Protein AF-A0A2U0DN45-F1 (afdb_monomer_lite)

Sequence (93 aa):
MNAIELRLLRNAEYLQYVKDFTGIINLNNPESLGIETKLSAFNTKISELEALYKKALASDKTQELLLLDELRDNTMNEIYYFLLSPSFPFRHG

Foldseek 3Di:
DDDDDLVPDDLVRNLVVLVVVLVVCVVVPVVVVVCVVVSVVSVVVSVVSCVVVVVVVVDVVVVVVVVVVVVVVVVVVVVVVVVVPPPDDPPDD

pLDDT: mean 81.82, std 13.46, range [40.62, 95.69]

Secondary structure (DSSP, 8-state):
-----GGGS-HHHHHHHHHHHHHHHHHT-GGGGT-HHHHHHHHHHHHHHHHHHHHHHS-HHHHHHHHHHHHHHHHHHHHHHHHHSTT------

Radius of gyration: 26.16 Å; chains: 1; bounding box: 56×34×80 Å

Structure (mmCIF, N/CA/C/O backbone):
data_AF-A0A2U0DN45-F1
#
_entry.id   AF-A0A2U0DN45-F1
#
loop_
_atom_site.group_PDB
_atom_site.id
_atom_site.type_symbol
_atom_site.label_atom_id
_atom_site.label_alt_id
_atom_site.label_comp_id
_atom_site.label_asym_id
_atom_site.label_entity_id
_atom_site.label_seq_id
_atom_site.pdbx_PDB_ins_code
_atom_site.Cartn_x
_atom_site.Cartn_y
_atom_site.Cartn_z
_atom_site.occupancy
_atom_site.B_iso_or_equiv
_atom_site.auth_seq_id
_atom_site.auth_comp_id
_atom_site.auth_asym_id
_atom_site.auth_atom_id
_atom_site.pdbx_PDB_model_num
ATOM 1 N N . MET A 1 1 ? -27.312 -9.289 -2.695 1.00 41.41 1 MET A N 1
ATOM 2 C CA . MET A 1 1 ? -26.178 -8.460 -2.236 1.00 41.41 1 MET A CA 1
ATOM 3 C C . MET A 1 1 ? -24.973 -8.881 -3.059 1.00 41.41 1 MET A C 1
ATOM 5 O O . MET A 1 1 ? -24.607 -10.044 -2.975 1.00 41.41 1 MET A O 1
ATOM 9 N N . ASN A 1 2 ? -24.441 -8.009 -3.920 1.00 60.47 2 ASN A N 1
ATOM 10 C CA . ASN A 1 2 ? -23.224 -8.314 -4.681 1.00 60.47 2 ASN A CA 1
ATOM 11 C C . ASN A 1 2 ? -22.037 -8.220 -3.719 1.00 60.47 2 ASN A C 1
ATOM 13 O O . ASN A 1 2 ? -21.693 -7.125 -3.280 1.00 60.47 2 ASN A O 1
ATOM 17 N N . ALA A 1 3 ? -21.482 -9.363 -3.323 1.00 76.69 3 ALA A N 1
ATOM 18 C CA . ALA A 1 3 ? -20.283 -9.414 -2.499 1.00 76.69 3 ALA A CA 1
ATOM 19 C C . ALA A 1 3 ? -19.047 -9.247 -3.390 1.00 76.69 3 ALA A C 1
ATOM 21 O O . ALA A 1 3 ? -18.986 -9.808 -4.482 1.00 76.69 3 ALA A O 1
ATOM 22 N N . ILE A 1 4 ? -18.066 -8.475 -2.925 1.00 81.06 4 ILE A N 1
ATOM 23 C CA . ILE A 1 4 ? -16.777 -8.358 -3.604 1.00 81.06 4 ILE A CA 1
ATOM 24 C C . ILE A 1 4 ? -15.941 -9.617 -3.336 1.00 81.06 4 ILE A C 1
ATOM 26 O O . ILE A 1 4 ? -15.726 -10.005 -2.186 1.00 81.06 4 ILE A O 1
ATOM 30 N N . GLU A 1 5 ? -15.459 -10.270 -4.392 1.00 89.00 5 GLU A N 1
ATOM 31 C CA . GLU A 1 5 ? -14.561 -11.420 -4.266 1.00 89.00 5 GLU A CA 1
ATOM 32 C C . GLU A 1 5 ? -13.108 -10.957 -4.128 1.00 89.00 5 GLU A C 1
ATOM 34 O O . GLU A 1 5 ? -12.387 -10.774 -5.106 1.00 89.00 5 GLU A O 1
ATOM 39 N N . LEU A 1 6 ? -12.655 -10.798 -2.882 1.00 87.19 6 LEU A N 1
ATOM 40 C CA . LEU A 1 6 ? -11.325 -10.256 -2.569 1.00 87.19 6 LEU A CA 1
ATOM 41 C C . LEU A 1 6 ? -10.161 -11.044 -3.193 1.00 87.19 6 LEU A C 1
ATOM 43 O O . LEU A 1 6 ? -9.108 -10.472 -3.452 1.00 87.19 6 LEU A O 1
ATOM 47 N N . ARG A 1 7 ? -10.342 -12.347 -3.445 1.00 87.56 7 ARG A N 1
ATOM 48 C CA . ARG A 1 7 ? -9.307 -13.225 -4.022 1.00 87.56 7 ARG A CA 1
ATOM 49 C C . ARG A 1 7 ? -9.017 -12.945 -5.495 1.00 87.56 7 ARG A C 1
ATOM 51 O O . ARG A 1 7 ? -7.973 -13.365 -5.980 1.00 87.56 7 ARG A O 1
ATOM 58 N N . LEU A 1 8 ? -9.939 -12.288 -6.196 1.00 89.50 8 LEU A N 1
ATOM 59 C CA . LEU A 1 8 ? -9.791 -11.961 -7.614 1.00 89.50 8 LEU A CA 1
ATOM 60 C C . LEU A 1 8 ? -9.105 -10.607 -7.837 1.00 89.50 8 LEU A C 1
ATOM 62 O O . LEU A 1 8 ? -8.763 -10.277 -8.970 1.00 89.50 8 LEU A O 1
ATOM 66 N N . LEU A 1 9 ? -8.905 -9.822 -6.775 1.00 86.81 9 LEU A N 1
ATOM 67 C CA . LEU A 1 9 ? -8.270 -8.511 -6.859 1.00 86.81 9 LEU A CA 1
ATOM 68 C C . LEU A 1 9 ? -6.767 -8.650 -7.110 1.00 86.81 9 LEU A C 1
ATOM 70 O O . LEU A 1 9 ? -6.088 -9.473 -6.491 1.00 86.81 9 LEU A O 1
ATOM 74 N N . ARG A 1 10 ? -6.216 -7.788 -7.970 1.00 87.31 10 ARG A N 1
ATOM 75 C CA . ARG A 1 10 ? -4.761 -7.643 -8.090 1.00 87.31 10 ARG A CA 1
ATOM 76 C C . ARG A 1 10 ? -4.201 -7.072 -6.789 1.00 87.31 10 ARG A C 1
ATOM 78 O O . ARG A 1 10 ? -4.882 -6.334 -6.083 1.00 87.31 10 ARG A O 1
ATOM 85 N N . ASN A 1 11 ? -2.923 -7.323 -6.518 1.00 85.62 11 ASN A N 1
ATOM 86 C CA . ASN A 1 11 ? -2.230 -6.840 -5.315 1.00 85.62 11 ASN A CA 1
ATOM 87 C C . ASN A 1 11 ? -2.476 -5.347 -5.014 1.00 85.62 11 ASN A C 1
ATOM 89 O O . ASN A 1 11 ? -2.789 -4.983 -3.883 1.00 85.62 11 ASN A O 1
ATOM 93 N N . ALA A 1 12 ? -2.390 -4.484 -6.033 1.00 83.25 12 ALA A N 1
ATOM 94 C CA . ALA A 1 12 ? -2.631 -3.048 -5.882 1.00 83.25 12 ALA A CA 1
ATOM 95 C C . ALA A 1 12 ? -4.101 -2.712 -5.564 1.00 83.25 12 ALA A C 1
ATOM 97 O O . ALA A 1 12 ? -4.365 -1.845 -4.738 1.00 83.25 12 ALA A O 1
ATOM 98 N N . GLU A 1 13 ? -5.053 -3.418 -6.179 1.00 87.38 13 GLU A N 1
ATOM 99 C CA . GLU A 1 13 ? -6.493 -3.226 -5.946 1.00 87.38 13 GLU A CA 1
ATOM 100 C C . GLU A 1 13 ? -6.896 -3.715 -4.559 1.00 87.38 13 GLU A C 1
ATOM 102 O O . GLU A 1 13 ? -7.645 -3.041 -3.858 1.00 87.38 13 GLU A O 1
ATOM 107 N N . TYR A 1 14 ? -6.351 -4.857 -4.133 1.00 91.12 14 TYR A N 1
ATOM 108 C CA . TYR A 1 14 ? -6.535 -5.362 -2.782 1.00 91.12 14 TYR A CA 1
ATOM 109 C C . TYR A 1 14 ? -5.967 -4.379 -1.752 1.00 91.12 14 TYR A C 1
ATOM 111 O O . TYR A 1 14 ? -6.655 -4.028 -0.798 1.00 91.12 14 TYR A O 1
ATOM 119 N N . LEU A 1 15 ? -4.748 -3.866 -1.959 1.00 90.00 15 LEU A N 1
ATOM 120 C CA . LEU A 1 15 ? -4.161 -2.872 -1.057 1.00 90.00 15 LEU A CA 1
ATOM 121 C C . LEU A 1 15 ? -5.011 -1.597 -0.975 1.00 90.00 15 LEU A C 1
ATOM 123 O O . LEU A 1 15 ? -5.221 -1.085 0.124 1.00 90.00 15 LEU A O 1
ATOM 127 N N . GLN A 1 16 ? -5.517 -1.106 -2.109 1.00 89.31 16 GLN A N 1
ATOM 128 C CA . GLN A 1 16 ? -6.385 0.070 -2.139 1.00 89.31 16 GLN A CA 1
ATOM 129 C C . GLN A 1 16 ? -7.697 -0.186 -1.390 1.00 89.31 16 GLN A C 1
ATOM 131 O O . GLN A 1 16 ? -8.049 0.594 -0.512 1.00 89.31 16 GLN A O 1
ATOM 136 N N . TYR A 1 17 ? -8.355 -1.320 -1.6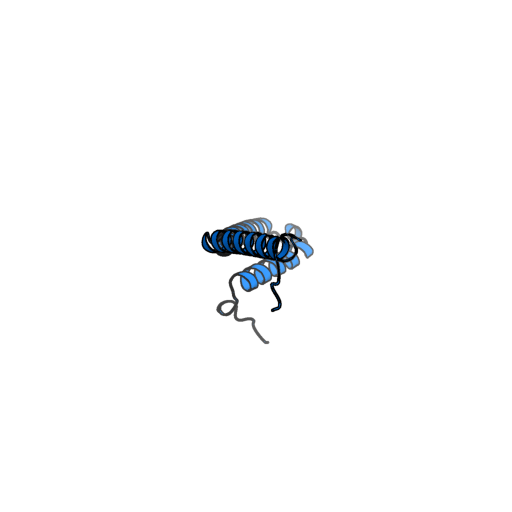46 1.00 92.44 17 TYR A N 1
ATOM 137 C CA . TYR A 1 17 ? -9.573 -1.719 -0.941 1.00 92.44 17 TYR A CA 1
ATOM 138 C C . TYR A 1 17 ? -9.382 -1.717 0.582 1.00 92.44 17 TYR A C 1
ATOM 140 O O . TYR A 1 17 ? -10.202 -1.175 1.323 1.00 92.44 17 TYR A O 1
ATOM 148 N N 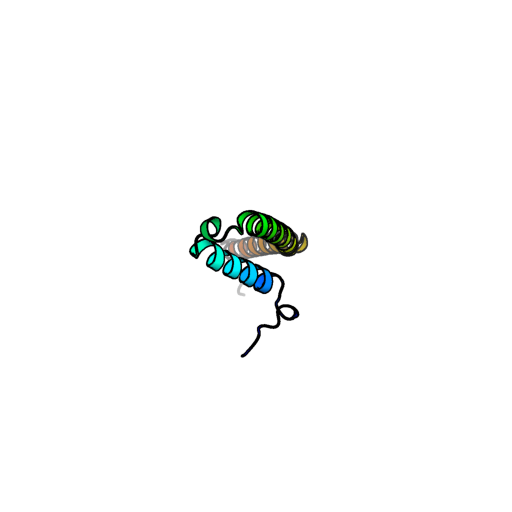. VAL A 1 18 ? -8.284 -2.306 1.063 1.00 92.06 18 VAL A N 1
ATOM 149 C CA . VAL A 1 18 ? -8.009 -2.392 2.501 1.00 92.06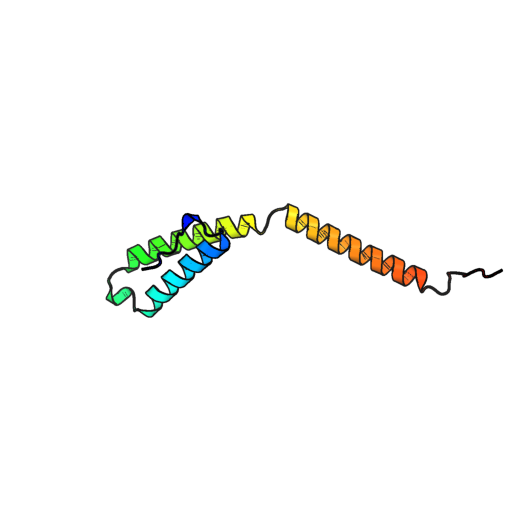 18 VAL A CA 1
ATOM 150 C C . VAL A 1 18 ? -7.711 -1.003 3.088 1.00 92.06 18 VAL A C 1
ATOM 152 O O . VAL A 1 18 ? -8.176 -0.704 4.186 1.00 92.06 18 VAL A O 1
ATOM 155 N N . LYS A 1 19 ? -7.004 -0.125 2.362 1.00 91.19 19 LYS A N 1
ATOM 156 C CA . LYS A 1 19 ? -6.775 1.272 2.780 1.00 91.19 19 LYS A CA 1
ATOM 157 C C . LYS A 1 19 ? -8.076 2.072 2.862 1.00 91.19 19 LYS A C 1
ATOM 159 O O . LYS A 1 19 ? -8.279 2.780 3.848 1.00 91.19 19 LYS A O 1
ATOM 164 N N . ASP A 1 20 ? -8.961 1.922 1.882 1.00 91.50 20 ASP A N 1
ATOM 165 C CA . ASP A 1 20 ? -10.262 2.595 1.861 1.00 91.50 20 ASP A CA 1
ATOM 166 C C . ASP A 1 20 ? -11.141 2.123 3.027 1.00 91.50 20 ASP A C 1
ATOM 168 O O . ASP A 1 20 ? -11.753 2.935 3.725 1.00 91.50 20 ASP A O 1
ATOM 172 N N . PHE A 1 21 ? -11.137 0.817 3.311 1.00 90.38 21 PHE A N 1
ATOM 173 C CA . PHE A 1 21 ? -11.846 0.237 4.450 1.00 90.38 21 PHE A CA 1
ATOM 174 C C . PHE A 1 21 ? -11.368 0.823 5.789 1.00 90.38 21 PHE A C 1
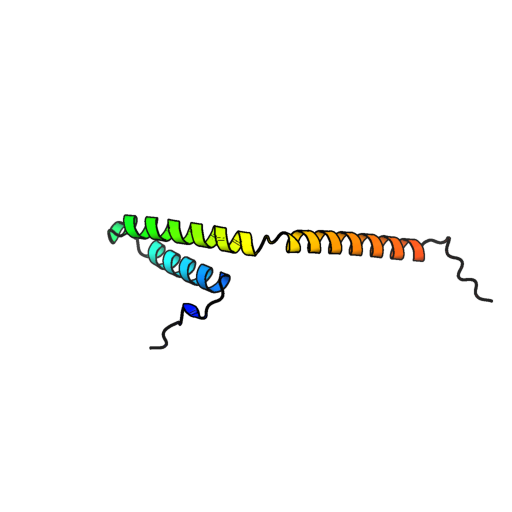ATOM 176 O O . PHE A 1 21 ? -12.183 1.238 6.616 1.00 90.38 21 PHE A O 1
ATOM 183 N N . THR A 1 22 ? -10.055 0.936 5.994 1.00 90.69 22 THR A N 1
ATOM 184 C CA . THR A 1 22 ? -9.497 1.594 7.185 1.00 90.69 22 THR A CA 1
ATOM 185 C C . THR A 1 22 ? -9.819 3.086 7.222 1.00 90.69 22 THR A C 1
ATOM 187 O O . THR A 1 22 ? -10.098 3.626 8.291 1.00 90.69 22 THR A O 1
ATOM 190 N N . GLY A 1 23 ? -9.830 3.759 6.068 1.00 89.38 23 GLY A N 1
ATOM 191 C CA . GLY A 1 23 ? -10.247 5.156 5.949 1.00 89.38 23 GLY A CA 1
ATOM 192 C C . GLY A 1 23 ? -11.662 5.380 6.484 1.00 89.38 23 GLY A C 1
ATOM 193 O O . GLY A 1 23 ? -11.878 6.291 7.281 1.00 89.38 23 GLY A O 1
ATOM 194 N N . ILE A 1 24 ? -12.601 4.495 6.140 1.00 89.81 24 ILE A N 1
ATOM 195 C CA . ILE A 1 24 ? -13.975 4.531 6.663 1.00 89.81 24 ILE A CA 1
ATOM 196 C C . ILE A 1 24 ? -13.989 4.335 8.182 1.00 89.81 24 ILE A C 1
ATOM 198 O O . ILE A 1 24 ? -14.689 5.064 8.883 1.00 89.81 24 ILE A O 1
ATOM 202 N N . ILE A 1 25 ? -13.211 3.387 8.713 1.00 87.50 25 ILE A N 1
ATOM 203 C CA . ILE A 1 25 ? -13.126 3.163 10.164 1.00 87.50 25 ILE A CA 1
ATOM 204 C C . ILE A 1 25 ? -12.626 4.425 10.878 1.00 87.50 25 ILE A C 1
ATOM 206 O O . ILE A 1 25 ? -13.234 4.859 11.855 1.00 87.50 25 ILE A O 1
ATOM 210 N N . ASN A 1 26 ? -11.571 5.053 10.359 1.00 86.12 26 ASN A N 1
ATOM 211 C CA . ASN A 1 26 ? -10.984 6.259 10.945 1.00 86.12 26 ASN A CA 1
ATOM 212 C C . ASN A 1 26 ? -11.953 7.451 10.962 1.00 86.12 26 ASN A C 1
ATOM 214 O O . ASN A 1 26 ? -11.904 8.260 11.885 1.00 86.12 26 ASN A O 1
ATOM 218 N N . LEU A 1 27 ? -12.867 7.541 9.990 1.00 88.69 27 LEU A N 1
ATOM 219 C CA . LEU A 1 27 ? -13.906 8.577 9.958 1.00 88.69 27 LEU A CA 1
ATOM 220 C C . LEU A 1 27 ? -14.988 8.393 11.037 1.00 88.69 27 LEU A C 1
ATOM 222 O O . LEU A 1 27 ? -15.708 9.342 11.336 1.00 88.69 27 LEU A O 1
ATOM 226 N N . ASN A 1 28 ? -15.105 7.204 11.636 1.00 85.19 28 ASN A N 1
ATOM 227 C CA . ASN A 1 28 ? -16.170 6.850 12.582 1.00 85.19 28 ASN A CA 1
ATOM 228 C C . ASN A 1 28 ? -15.725 6.846 14.057 1.00 85.19 28 ASN A C 1
ATOM 230 O O . ASN A 1 28 ? -16.341 6.174 14.878 1.00 85.19 28 ASN A O 1
ATOM 234 N N . ASN A 1 29 ? -14.675 7.600 14.400 1.00 78.56 29 ASN A N 1
ATOM 235 C CA . ASN A 1 29 ? -14.111 7.697 15.753 1.00 78.56 29 ASN A CA 1
ATOM 236 C C . ASN A 1 29 ? -13.849 6.315 16.405 1.00 78.56 29 ASN A C 1
ATOM 238 O O . ASN A 1 29 ? -14.592 5.881 17.291 1.00 78.56 29 ASN A O 1
ATOM 242 N N . PRO A 1 30 ? -12.776 5.617 15.987 1.00 78.19 30 PRO A N 1
ATOM 243 C CA . PRO A 1 30 ? -12.438 4.279 16.474 1.00 78.19 30 PRO A CA 1
ATOM 244 C C . PRO A 1 30 ? -12.289 4.178 17.995 1.00 78.19 30 PRO A C 1
ATOM 246 O O . PRO A 1 30 ? -12.537 3.108 18.550 1.00 78.19 30 PRO A O 1
ATOM 249 N N . GLU A 1 31 ? -11.916 5.279 18.657 1.00 78.81 31 GLU A N 1
ATOM 250 C CA . GLU A 1 31 ? -11.762 5.329 20.113 1.00 78.81 31 GLU A CA 1
ATOM 251 C C . GLU A 1 31 ? -13.098 5.149 20.832 1.00 78.81 31 GLU A C 1
ATOM 253 O O . GLU A 1 31 ? -13.217 4.414 21.809 1.00 78.81 31 GLU A O 1
ATOM 258 N N . SER A 1 32 ? -14.163 5.729 20.274 1.00 79.31 32 SER A N 1
ATOM 259 C CA . SER A 1 32 ? -15.522 5.552 20.802 1.00 79.31 32 SER A CA 1
ATOM 260 C C . SER A 1 32 ? -16.051 4.126 20.623 1.00 79.31 32 SER A C 1
ATOM 262 O O . SER A 1 32 ? -17.008 3.733 21.288 1.00 79.31 32 SER A O 1
ATOM 264 N N . LEU A 1 33 ? -15.439 3.346 19.728 1.00 80.69 33 LEU A N 1
ATOM 265 C CA . LEU A 1 33 ? -15.808 1.961 19.440 1.00 80.69 33 LEU A CA 1
ATOM 266 C C . LEU A 1 33 ? -14.944 0.943 20.205 1.00 80.69 33 LEU A C 1
ATOM 268 O O . LEU A 1 33 ? -15.249 -0.250 20.157 1.00 80.69 33 LEU A O 1
ATOM 272 N N . GLY A 1 34 ? -13.882 1.380 20.896 1.00 86.12 34 GLY A N 1
ATOM 273 C CA . GLY A 1 34 ? -12.982 0.504 21.656 1.00 86.12 34 GLY A CA 1
ATOM 274 C C . GLY A 1 34 ? -12.243 -0.525 20.788 1.00 86.12 34 GLY A C 1
ATOM 275 O O . GLY A 1 34 ? -12.035 -1.669 21.205 1.00 86.12 34 GLY A O 1
ATOM 276 N N . ILE A 1 35 ? -11.926 -0.171 19.536 1.00 88.56 35 ILE A N 1
ATOM 277 C CA . ILE A 1 35 ? -11.294 -1.072 18.555 1.00 88.56 35 ILE A CA 1
ATOM 278 C C . ILE A 1 35 ? -9.828 -0.735 18.265 1.00 88.56 35 ILE A C 1
ATOM 280 O O . ILE A 1 35 ? -9.247 -1.312 17.347 1.00 88.56 35 ILE A O 1
ATOM 284 N N . GLU A 1 36 ? -9.202 0.159 19.022 1.00 88.50 36 GLU A N 1
ATOM 285 C CA . GLU A 1 36 ? -7.878 0.725 18.744 1.00 88.50 36 GLU A CA 1
ATOM 286 C C . GLU A 1 36 ? -6.804 -0.353 18.625 1.00 88.50 36 GLU A C 1
ATOM 288 O O . GLU A 1 36 ? -5.999 -0.330 17.696 1.00 88.50 36 GLU A O 1
ATOM 293 N N . THR A 1 37 ? -6.826 -1.360 19.503 1.00 90.38 37 THR A N 1
ATOM 294 C CA . THR A 1 37 ? -5.882 -2.485 19.433 1.00 90.38 37 THR A CA 1
ATOM 295 C C . THR A 1 37 ? -6.034 -3.265 18.126 1.00 90.38 37 THR A C 1
ATOM 297 O O . THR A 1 37 ? -5.042 -3.620 17.489 1.00 90.38 37 THR A O 1
ATOM 300 N N . LYS A 1 38 ? -7.277 -3.509 17.689 1.00 89.44 38 LYS A N 1
ATOM 301 C CA . LYS A 1 38 ? -7.560 -4.229 16.438 1.00 89.44 38 LYS A CA 1
ATOM 302 C C . LYS A 1 38 ? -7.197 -3.382 15.224 1.00 89.44 38 LYS A C 1
ATOM 304 O O . LYS A 1 38 ? -6.606 -3.900 14.283 1.00 89.44 38 LYS A O 1
ATOM 309 N N . LEU A 1 39 ? -7.504 -2.089 15.266 1.00 89.69 39 LEU A N 1
ATOM 310 C CA . LEU A 1 39 ? -7.174 -1.134 14.217 1.00 89.69 39 LEU A CA 1
ATOM 311 C C . LEU A 1 39 ? -5.655 -0.967 14.069 1.00 89.69 39 LEU A C 1
ATOM 313 O O . LEU A 1 39 ? -5.144 -0.971 12.955 1.00 89.69 39 LEU A O 1
ATOM 317 N N . SER A 1 40 ? -4.918 -0.906 15.177 1.00 92.12 40 SER A N 1
ATOM 318 C CA . SER A 1 40 ? -3.452 -0.857 15.186 1.00 92.12 40 SER A CA 1
ATOM 319 C C . SER A 1 40 ? -2.827 -2.123 14.587 1.00 92.12 40 SER A C 1
ATOM 321 O O . SER A 1 40 ? -1.966 -2.042 13.704 1.00 92.12 40 SER A O 1
ATOM 323 N N . ALA A 1 41 ? -3.313 -3.303 14.988 1.00 94.38 41 ALA A N 1
ATOM 324 C CA . ALA A 1 41 ? -2.874 -4.572 14.409 1.00 94.38 41 ALA A CA 1
ATOM 325 C C . ALA A 1 41 ? -3.183 -4.646 12.903 1.00 94.38 41 ALA A C 1
ATOM 327 O O . ALA A 1 41 ? -2.355 -5.096 12.108 1.00 94.38 41 ALA A O 1
ATOM 328 N N . PHE A 1 42 ? -4.351 -4.153 12.494 1.00 92.75 42 PHE A N 1
ATOM 329 C CA . PHE A 1 42 ? -4.754 -4.103 11.095 1.00 92.75 42 PHE A CA 1
ATOM 330 C C . PHE A 1 42 ? -3.884 -3.142 10.270 1.00 92.75 42 PHE A C 1
ATOM 332 O O . PHE A 1 42 ? -3.375 -3.531 9.221 1.00 92.75 42 PHE A O 1
ATOM 339 N N . ASN A 1 43 ? -3.604 -1.941 10.782 1.00 93.56 43 ASN A N 1
ATOM 340 C CA . ASN A 1 43 ? -2.699 -0.968 10.158 1.00 93.56 43 ASN A CA 1
ATOM 341 C C . ASN A 1 43 ? -1.271 -1.501 10.002 1.00 93.56 43 ASN A C 1
ATOM 343 O O . ASN A 1 43 ? -0.615 -1.247 8.988 1.00 93.56 43 ASN A O 1
ATOM 347 N N . THR A 1 44 ? -0.806 -2.296 10.968 1.00 95.69 44 THR A N 1
ATOM 348 C CA . THR A 1 44 ? 0.473 -3.008 10.857 1.00 95.69 44 THR A CA 1
ATOM 349 C C . THR A 1 44 ? 0.465 -3.955 9.654 1.00 95.69 44 THR A C 1
ATOM 351 O O . THR A 1 44 ? 1.381 -3.916 8.834 1.00 95.69 44 THR A O 1
ATOM 354 N N . LYS A 1 45 ? -0.603 -4.744 9.468 1.00 94.12 45 LYS A N 1
ATOM 355 C CA . LYS A 1 45 ? -0.729 -5.651 8.313 1.00 94.12 45 LYS A CA 1
ATOM 356 C C . LYS A 1 45 ? -0.853 -4.932 6.973 1.00 94.12 45 LYS A C 1
ATOM 358 O O . LYS A 1 45 ? -0.287 -5.400 5.988 1.00 94.12 45 LYS A O 1
ATOM 363 N N . ILE A 1 46 ? -1.523 -3.784 6.931 1.00 92.88 46 ILE A N 1
ATOM 364 C CA . ILE A 1 46 ? -1.567 -2.934 5.731 1.00 92.88 46 ILE A CA 1
ATOM 365 C C . ILE A 1 46 ? -0.164 -2.448 5.366 1.00 92.88 46 ILE A C 1
ATOM 367 O O . ILE A 1 46 ? 0.215 -2.501 4.200 1.00 92.88 46 ILE A O 1
ATOM 371 N N . SER A 1 47 ? 0.621 -2.033 6.361 1.00 91.44 47 SER A N 1
ATOM 372 C CA . SER A 1 47 ? 1.995 -1.563 6.149 1.00 91.44 47 SER A CA 1
ATOM 373 C C . SER A 1 47 ? 2.918 -2.684 5.652 1.00 91.44 47 SER A C 1
ATOM 375 O O . SER A 1 47 ? 3.721 -2.467 4.746 1.00 91.44 47 SER A O 1
ATOM 377 N N . GLU A 1 48 ? 2.773 -3.902 6.188 1.00 91.00 48 GLU A N 1
ATOM 378 C CA . GLU A 1 48 ? 3.480 -5.092 5.690 1.00 91.00 48 GLU A CA 1
ATOM 379 C C . GLU A 1 48 ? 3.126 -5.394 4.219 1.00 91.00 48 GLU A C 1
ATOM 381 O O . GLU A 1 48 ? 4.021 -5.604 3.397 1.00 91.00 48 GLU A O 1
ATOM 386 N N . LEU A 1 49 ? 1.832 -5.373 3.867 1.00 88.94 49 LEU A N 1
ATOM 387 C CA . LEU A 1 49 ? 1.353 -5.572 2.491 1.00 88.94 49 LEU A CA 1
ATOM 388 C C . LEU A 1 49 ? 1.876 -4.493 1.540 1.00 88.94 49 LEU A C 1
ATOM 390 O O . LEU A 1 49 ? 2.333 -4.801 0.439 1.00 88.94 49 LEU A O 1
ATOM 394 N N . GLU A 1 50 ? 1.851 -3.234 1.972 1.00 87.88 50 GLU A N 1
ATOM 395 C CA . GLU A 1 50 ? 2.386 -2.119 1.202 1.00 87.88 50 GLU A CA 1
ATOM 396 C C . GLU A 1 50 ? 3.876 -2.309 0.918 1.00 87.88 50 GLU A C 1
ATOM 398 O O . GLU A 1 50 ? 4.289 -2.182 -0.231 1.00 87.88 50 GLU A O 1
ATOM 403 N N . ALA A 1 51 ? 4.679 -2.699 1.910 1.00 85.75 51 ALA A N 1
ATOM 404 C CA . ALA A 1 51 ? 6.103 -2.960 1.711 1.00 85.75 51 ALA A CA 1
ATOM 405 C C . ALA A 1 51 ? 6.367 -4.106 0.716 1.00 85.75 51 ALA A C 1
ATOM 407 O O . ALA A 1 51 ? 7.268 -4.003 -0.122 1.00 85.75 51 ALA A O 1
ATOM 408 N N . LEU A 1 52 ? 5.578 -5.183 0.775 1.00 82.94 52 LEU A N 1
ATOM 409 C CA . LEU A 1 52 ? 5.690 -6.317 -0.147 1.00 82.94 52 LEU A CA 1
ATOM 410 C C . LEU A 1 52 ? 5.341 -5.921 -1.586 1.00 82.94 52 LEU A C 1
ATOM 412 O O . LEU A 1 52 ? 6.083 -6.237 -2.517 1.00 82.94 52 LEU A O 1
ATOM 416 N N . TYR A 1 53 ? 4.243 -5.193 -1.781 1.00 76.12 53 TYR A N 1
ATOM 417 C CA . TYR A 1 53 ? 3.800 -4.793 -3.116 1.00 76.12 53 TYR A CA 1
ATOM 418 C C . TYR A 1 53 ? 4.641 -3.660 -3.710 1.00 76.12 53 TYR A C 1
ATOM 420 O O . TYR A 1 53 ? 4.869 -3.640 -4.919 1.00 76.12 53 TYR A O 1
ATOM 428 N N . LYS A 1 54 ? 5.189 -2.764 -2.882 1.00 66.50 54 LYS A N 1
ATOM 429 C CA . LYS A 1 54 ? 6.122 -1.720 -3.332 1.00 66.50 54 LYS A CA 1
ATOM 430 C C . LYS A 1 54 ? 7.457 -2.312 -3.797 1.00 66.50 54 LYS A C 1
ATOM 432 O O . LYS A 1 54 ? 7.990 -1.860 -4.805 1.00 66.50 54 LYS A O 1
ATOM 437 N N . LYS A 1 55 ? 7.956 -3.369 -3.139 1.00 59.00 55 LYS A N 1
ATOM 438 C CA . LYS A 1 55 ? 9.117 -4.146 -3.619 1.00 59.00 55 LYS A CA 1
ATOM 439 C C . LYS A 1 55 ? 8.842 -4.858 -4.945 1.00 59.00 55 LYS A C 1
ATOM 441 O O . LYS A 1 55 ? 9.725 -4.908 -5.787 1.00 59.00 55 LYS A O 1
ATOM 446 N N . ALA A 1 56 ? 7.628 -5.370 -5.153 1.00 55.94 56 ALA A N 1
ATOM 447 C CA . ALA A 1 56 ? 7.253 -5.977 -6.431 1.00 55.94 56 ALA A CA 1
ATOM 448 C C . ALA A 1 56 ? 7.218 -4.957 -7.591 1.00 55.94 56 ALA A C 1
ATOM 450 O O . ALA A 1 56 ? 7.531 -5.314 -8.723 1.00 55.94 56 ALA A O 1
ATOM 451 N N . LEU A 1 57 ? 6.866 -3.693 -7.316 1.00 56.28 57 LEU A N 1
ATOM 452 C CA . LEU A 1 57 ? 6.909 -2.589 -8.290 1.00 56.28 57 LEU A CA 1
ATOM 453 C C . LEU A 1 57 ? 8.344 -2.119 -8.583 1.00 56.28 57 LEU A C 1
ATOM 455 O O . LEU A 1 57 ? 8.694 -1.876 -9.738 1.00 56.28 57 LEU A O 1
ATOM 459 N N . ALA A 1 58 ? 9.186 -2.040 -7.552 1.00 58.19 58 ALA A N 1
ATOM 460 C CA . ALA A 1 58 ? 10.613 -1.739 -7.658 1.00 58.19 58 ALA A CA 1
ATOM 461 C C . ALA A 1 58 ? 11.442 -2.994 -7.998 1.00 58.19 58 ALA A C 1
ATOM 463 O O . ALA A 1 58 ? 12.457 -3.269 -7.367 1.00 58.19 58 ALA A O 1
ATOM 464 N N . SER A 1 59 ? 10.980 -3.790 -8.965 1.00 65.38 59 SER A N 1
ATOM 465 C CA . SER A 1 59 ? 11.762 -4.900 -9.514 1.00 65.38 59 SER A CA 1
ATOM 466 C C . SER A 1 59 ? 13.054 -4.357 -10.134 1.00 65.38 59 SER A C 1
ATOM 468 O O . SER A 1 59 ? 12.997 -3.375 -10.872 1.00 65.38 59 SER A O 1
ATOM 470 N N . ASP A 1 60 ? 14.192 -5.024 -9.922 1.00 65.12 60 ASP A N 1
ATOM 471 C CA . ASP A 1 60 ? 15.490 -4.644 -10.513 1.00 65.12 60 ASP A CA 1
ATOM 472 C C . ASP A 1 60 ? 15.401 -4.466 -12.041 1.00 65.12 60 ASP A C 1
ATOM 474 O O . ASP A 1 60 ? 15.997 -3.556 -12.614 1.00 65.12 60 ASP A O 1
ATOM 478 N N . LYS A 1 61 ? 14.548 -5.264 -12.702 1.00 70.44 61 LYS A N 1
ATOM 479 C CA . LYS A 1 61 ? 14.251 -5.126 -14.139 1.00 70.44 61 LYS A CA 1
ATOM 480 C C . LYS A 1 61 ? 13.617 -3.788 -14.518 1.00 70.44 61 LYS A C 1
ATOM 482 O O . LYS A 1 61 ? 13.837 -3.313 -15.621 1.00 70.44 61 LYS A O 1
ATOM 487 N N . THR A 1 62 ? 12.825 -3.175 -13.640 1.00 73.25 62 THR A N 1
ATOM 488 C CA . THR A 1 62 ? 12.245 -1.846 -13.887 1.00 73.25 62 THR A CA 1
ATOM 489 C C . THR A 1 62 ? 13.354 -0.799 -13.945 1.00 73.25 62 THR A C 1
ATOM 491 O O . THR A 1 62 ? 13.334 0.069 -14.810 1.00 73.25 62 THR A O 1
ATOM 494 N N . GLN A 1 63 ? 14.351 -0.904 -13.066 1.00 74.75 63 GLN A N 1
ATOM 495 C CA . GLN A 1 63 ? 15.502 -0.005 -13.069 1.00 74.75 63 GLN A CA 1
ATOM 496 C C . GLN A 1 63 ? 16.400 -0.239 -14.294 1.00 74.75 63 GLN A C 1
ATOM 498 O O . GLN A 1 63 ? 16.849 0.722 -14.910 1.00 74.75 63 GLN A O 1
ATOM 503 N N . GLU A 1 64 ? 16.602 -1.496 -14.691 1.00 82.19 64 GLU A N 1
ATOM 504 C CA . GLU A 1 64 ? 17.317 -1.853 -15.923 1.00 82.19 64 GLU A CA 1
ATOM 505 C C . GLU A 1 64 ? 16.630 -1.281 -17.176 1.00 82.19 64 GLU A C 1
ATOM 507 O O . GLU A 1 64 ? 17.292 -0.691 -18.027 1.00 82.19 64 GLU A O 1
ATOM 512 N N . LEU A 1 65 ? 15.299 -1.379 -17.268 1.00 83.50 65 LEU A N 1
ATOM 513 C CA . LEU A 1 65 ? 14.527 -0.816 -18.380 1.00 83.50 65 LEU A CA 1
ATOM 514 C C . LEU A 1 65 ? 14.613 0.713 -18.439 1.00 83.50 65 LEU A C 1
ATOM 516 O O . LEU A 1 65 ? 14.774 1.260 -19.524 1.00 83.50 65 LEU A O 1
ATOM 520 N N . LEU A 1 66 ? 14.561 1.398 -17.292 1.00 85.38 66 LEU A N 1
ATOM 521 C CA . LEU A 1 66 ? 14.709 2.857 -17.236 1.00 85.38 66 LEU A CA 1
ATOM 522 C C . LEU A 1 66 ? 16.094 3.315 -17.714 1.00 85.38 66 LEU A C 1
ATOM 524 O O . LEU A 1 66 ? 16.191 4.294 -18.448 1.00 85.38 66 LEU A O 1
ATOM 528 N N . LEU A 1 67 ? 17.153 2.586 -17.348 1.00 89.25 67 LEU A N 1
ATOM 529 C CA . LEU A 1 67 ? 18.513 2.866 -17.823 1.00 89.25 67 LEU A CA 1
ATOM 530 C C . LEU A 1 67 ? 18.652 2.626 -19.333 1.00 89.25 67 LEU A C 1
ATOM 532 O O . LEU A 1 67 ? 19.306 3.401 -20.028 1.00 89.25 67 LEU A O 1
ATOM 536 N N . LEU A 1 68 ? 18.031 1.565 -19.855 1.00 92.81 68 LEU A N 1
ATOM 537 C CA . LEU A 1 68 ? 18.007 1.293 -21.294 1.00 92.81 68 LEU A CA 1
ATOM 538 C C . LEU A 1 68 ? 17.229 2.365 -22.070 1.00 92.81 68 LEU A C 1
ATOM 540 O O . LEU A 1 68 ? 17.669 2.765 -23.149 1.00 92.81 68 LEU A O 1
ATOM 544 N N . ASP A 1 69 ? 16.111 2.848 -21.525 1.00 92.12 69 ASP A N 1
ATOM 545 C CA . ASP A 1 69 ? 15.339 3.946 -22.110 1.00 92.12 69 ASP A CA 1
ATOM 546 C C . ASP A 1 69 ? 16.157 5.245 -22.150 1.00 92.12 69 ASP A C 1
ATOM 548 O O . ASP A 1 69 ? 16.219 5.894 -23.193 1.00 92.12 69 ASP A O 1
ATOM 552 N N . GLU A 1 70 ? 16.860 5.583 -21.067 1.00 94.25 70 GLU A N 1
ATOM 553 C CA . GLU A 1 70 ? 17.739 6.757 -21.016 1.00 94.25 70 GLU A CA 1
ATOM 554 C C . GLU A 1 70 ? 18.881 6.667 -22.045 1.00 94.25 70 GLU A C 1
ATOM 556 O O . GLU A 1 70 ? 19.150 7.623 -22.778 1.00 94.25 70 GLU A O 1
ATOM 561 N N . LEU A 1 71 ? 19.527 5.501 -22.160 1.00 95.62 71 LEU A N 1
ATOM 562 C CA . LEU A 1 71 ? 20.574 5.264 -23.159 1.00 95.62 71 LEU A CA 1
ATOM 563 C C . LEU A 1 71 ? 20.050 5.405 -24.592 1.00 95.62 71 LEU A C 1
ATOM 565 O O . LEU A 1 71 ? 20.717 6.005 -25.444 1.00 95.62 71 LEU A O 1
ATOM 569 N N . ARG A 1 72 ? 18.856 4.868 -24.867 1.00 95.25 72 ARG A N 1
ATOM 570 C CA . ARG A 1 72 ? 18.202 5.001 -26.173 1.00 95.25 72 ARG A CA 1
ATOM 571 C C . ARG A 1 72 ? 17.949 6.468 -26.496 1.00 95.25 72 ARG A C 1
ATOM 573 O O . ARG A 1 72 ? 18.283 6.905 -27.596 1.00 95.25 72 ARG A O 1
ATOM 580 N N . ASP A 1 73 ? 17.373 7.218 -25.566 1.00 94.44 73 ASP A N 1
ATOM 581 C CA . ASP A 1 73 ? 16.979 8.607 -25.800 1.00 94.44 73 ASP A CA 1
ATOM 582 C C . ASP A 1 73 ? 18.204 9.502 -26.043 1.00 94.4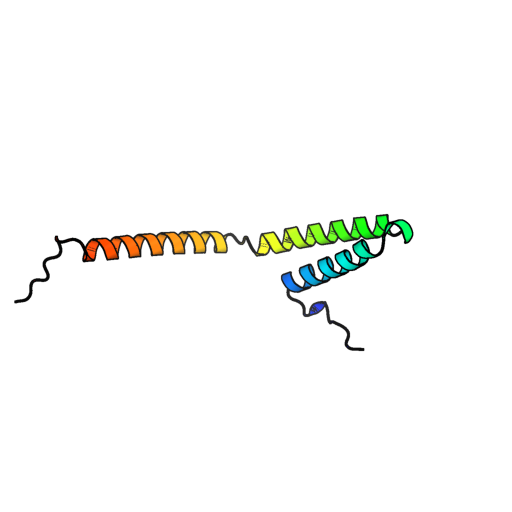4 73 ASP A C 1
ATOM 584 O O . ASP A 1 73 ? 18.208 10.316 -26.971 1.00 94.44 73 ASP A O 1
ATOM 588 N N . ASN A 1 74 ? 19.294 9.278 -25.305 1.00 94.12 74 ASN A N 1
ATOM 589 C CA . ASN A 1 74 ? 20.572 9.949 -25.545 1.00 94.12 74 ASN A CA 1
ATOM 590 C C . ASN A 1 74 ? 21.140 9.626 -26.936 1.00 94.12 74 ASN A C 1
ATOM 592 O O . ASN A 1 74 ? 21.488 10.539 -27.682 1.00 94.12 74 ASN A O 1
ATOM 596 N N . THR A 1 75 ? 21.144 8.349 -27.329 1.00 95.25 75 THR A N 1
ATOM 597 C CA . THR A 1 75 ? 21.615 7.922 -28.660 1.00 95.25 75 THR A CA 1
ATOM 598 C C . THR A 1 75 ? 20.793 8.561 -29.783 1.00 95.25 75 THR A C 1
ATOM 600 O O . THR A 1 75 ? 21.339 9.033 -30.781 1.00 95.25 75 THR A O 1
ATOM 603 N N . MET A 1 76 ? 19.468 8.615 -29.629 1.00 93.69 76 MET A N 1
ATOM 604 C CA . MET A 1 76 ? 18.585 9.240 -30.617 1.00 93.69 76 MET A CA 1
ATOM 605 C C . MET A 1 76 ? 18.840 10.744 -30.748 1.00 93.69 76 MET A C 1
ATOM 607 O O . MET A 1 76 ? 18.867 11.260 -31.867 1.00 93.69 76 MET A O 1
ATOM 611 N N . ASN A 1 77 ? 19.077 11.436 -29.631 1.00 91.75 77 ASN A N 1
ATOM 612 C CA . ASN A 1 77 ? 19.449 12.849 -29.640 1.00 91.75 77 ASN A CA 1
ATOM 613 C C . ASN A 1 77 ? 20.789 13.073 -30.354 1.00 91.75 77 ASN A C 1
ATOM 615 O O . ASN A 1 77 ? 20.895 13.969 -31.190 1.00 91.75 77 ASN A O 1
ATOM 619 N N . GLU A 1 78 ? 21.796 12.244 -30.079 1.00 88.69 78 GLU A N 1
ATOM 620 C CA . GLU A 1 78 ? 23.100 12.322 -30.746 1.00 88.69 78 GLU A CA 1
ATOM 621 C C . GLU A 1 78 ? 22.983 12.134 -32.264 1.00 88.69 78 GLU A C 1
ATOM 623 O O . GLU A 1 78 ? 23.517 12.942 -33.026 1.00 88.69 78 GLU A O 1
ATOM 628 N N . ILE A 1 79 ? 22.228 11.126 -32.717 1.00 89.75 79 ILE A N 1
ATOM 629 C CA . ILE A 1 79 ? 21.966 10.893 -34.147 1.00 89.75 79 ILE A CA 1
ATOM 630 C C . ILE A 1 79 ? 21.261 12.099 -34.777 1.00 89.75 79 ILE A C 1
ATOM 632 O O . ILE A 1 79 ? 21.639 12.541 -35.863 1.00 89.75 79 ILE A O 1
ATOM 636 N N . TYR A 1 80 ? 20.252 12.652 -34.104 1.00 88.62 80 TYR A N 1
ATOM 637 C CA . TYR A 1 80 ? 19.522 13.822 -34.585 1.00 88.62 80 TYR A CA 1
ATOM 638 C C . TYR A 1 80 ? 20.449 15.030 -34.790 1.00 88.62 80 TYR A C 1
ATOM 640 O O . TYR A 1 80 ? 20.450 15.634 -35.865 1.00 88.62 80 TYR A O 1
ATOM 648 N N . TYR A 1 81 ? 21.297 15.347 -33.808 1.00 85.31 81 TYR A N 1
ATOM 649 C CA . TYR A 1 81 ? 22.258 16.448 -33.929 1.00 85.31 81 TYR A CA 1
ATOM 650 C C . TYR A 1 81 ? 23.350 16.178 -34.967 1.00 85.31 81 TYR A C 1
ATOM 652 O O . TYR A 1 81 ? 23.774 17.100 -35.664 1.00 85.31 81 TYR A O 1
ATOM 660 N N . PHE A 1 82 ? 23.784 14.927 -35.113 1.00 85.81 82 PHE A N 1
ATOM 661 C CA . PHE A 1 82 ? 24.739 14.528 -36.143 1.00 85.81 82 PHE A CA 1
ATOM 662 C C . PHE A 1 82 ? 24.195 14.767 -37.557 1.00 85.81 82 PHE A C 1
ATOM 664 O O . PHE A 1 82 ? 24.905 15.326 -38.391 1.00 85.81 82 PHE A O 1
ATOM 671 N N . LEU A 1 83 ? 22.929 14.421 -37.813 1.00 83.00 83 LEU A N 1
ATOM 672 C CA . LEU A 1 83 ? 22.269 14.642 -39.106 1.00 83.00 83 LEU A CA 1
ATOM 673 C C . LEU A 1 83 ? 22.008 16.125 -39.410 1.00 83.00 83 LEU A C 1
ATOM 675 O O . LEU A 1 83 ? 22.012 16.521 -40.572 1.00 83.00 83 LEU A O 1
ATOM 679 N N . LEU A 1 84 ? 21.786 16.946 -38.381 1.00 82.00 84 LEU A N 1
ATOM 680 C CA . LEU A 1 84 ? 21.626 18.398 -38.520 1.00 82.00 84 LEU A CA 1
ATOM 681 C C . LEU A 1 84 ? 22.953 19.154 -38.638 1.00 82.00 84 LEU A C 1
ATOM 683 O O . LEU A 1 84 ? 22.955 20.350 -38.936 1.00 82.00 84 LEU A O 1
ATOM 687 N N . SER A 1 85 ? 24.077 18.485 -38.381 1.00 72.75 85 SER A N 1
ATOM 688 C CA . SER A 1 85 ? 25.388 19.106 -38.471 1.00 72.75 85 SER A CA 1
ATOM 689 C C . SER A 1 85 ? 25.672 19.523 -39.921 1.00 72.75 85 SER A C 1
ATOM 691 O O . SER A 1 85 ? 25.576 18.691 -40.827 1.00 72.75 85 SER A O 1
ATOM 693 N N . PRO A 1 86 ? 26.090 20.780 -40.173 1.00 64.62 86 PRO A N 1
ATOM 694 C CA . PRO A 1 86 ? 26.399 21.274 -41.520 1.00 64.62 86 PRO A CA 1
ATOM 695 C C . PRO A 1 86 ? 27.561 20.525 -42.198 1.00 64.62 86 PRO A C 1
ATOM 697 O O . PRO A 1 86 ? 27.828 20.727 -43.380 1.00 64.62 86 PRO A O 1
ATOM 700 N N . SER A 1 87 ? 28.244 19.647 -41.461 1.00 61.97 87 SER A N 1
ATOM 701 C CA . SER A 1 87 ? 29.292 18.752 -41.945 1.00 61.97 87 SER A CA 1
ATOM 702 C C . SER A 1 87 ? 28.774 17.539 -42.724 1.00 61.97 87 SER A C 1
ATOM 704 O O . SER A 1 87 ? 29.608 16.833 -43.282 1.00 61.97 87 SER A O 1
ATOM 706 N N . PHE A 1 88 ? 27.460 17.259 -42.760 1.00 55.06 88 PHE A N 1
ATOM 707 C CA . PHE A 1 88 ? 26.893 16.204 -43.612 1.00 55.06 88 PHE A CA 1
ATOM 708 C C . PHE A 1 88 ? 26.756 16.707 -45.052 1.00 55.06 88 PHE A C 1
ATOM 710 O O . PHE A 1 88 ? 25.829 17.462 -45.354 1.00 55.06 88 PHE A O 1
ATOM 717 N N . PRO A 1 89 ? 27.627 16.299 -45.991 1.00 55.12 89 PRO A N 1
ATOM 718 C CA . PRO A 1 89 ? 27.428 16.635 -47.380 1.00 55.12 89 PRO A CA 1
ATOM 719 C C . PRO A 1 89 ? 26.417 15.630 -47.931 1.00 55.12 89 PRO A C 1
ATOM 721 O O . PRO A 1 89 ? 26.774 14.495 -48.253 1.00 55.12 89 PRO A O 1
ATOM 724 N N . PHE A 1 90 ? 25.159 16.040 -48.090 1.00 57.69 90 PHE A N 1
ATOM 725 C CA . PHE A 1 90 ? 24.296 15.401 -49.080 1.00 57.69 90 PHE A CA 1
ATOM 726 C C . PHE A 1 90 ? 24.907 15.690 -50.457 1.00 57.69 90 PHE A C 1
ATOM 728 O O . PHE A 1 90 ? 24.617 16.700 -51.094 1.00 57.69 90 PHE A O 1
ATOM 735 N N . ARG A 1 91 ? 25.830 14.825 -50.898 1.00 49.16 91 ARG A N 1
ATOM 736 C CA . ARG A 1 91 ? 26.267 14.769 -52.294 1.00 49.16 91 ARG A CA 1
ATOM 737 C C . ARG A 1 91 ? 25.062 14.342 -53.130 1.00 49.16 91 ARG A C 1
ATOM 739 O O . ARG A 1 91 ? 24.802 13.152 -53.279 1.00 49.16 91 ARG A O 1
ATOM 746 N N . HIS A 1 92 ? 24.334 15.315 -53.661 1.00 48.50 92 HIS A N 1
ATOM 747 C CA . HIS A 1 92 ? 23.520 15.115 -54.851 1.00 48.50 92 HIS A CA 1
ATOM 748 C C . HIS A 1 92 ? 24.440 15.237 -56.072 1.00 48.50 92 HIS A C 1
ATOM 750 O O . HIS A 1 92 ? 25.275 16.142 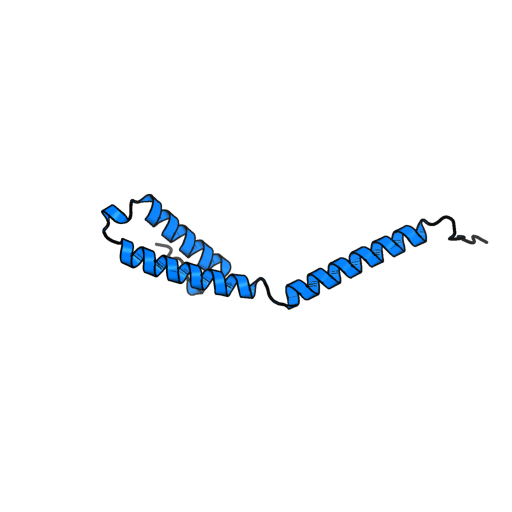-56.125 1.00 48.50 92 HIS A O 1
ATOM 756 N N . GLY A 1 93 ? 24.361 14.235 -56.953 1.00 40.62 93 GLY A N 1
ATOM 757 C CA . GLY A 1 93 ? 25.123 14.159 -58.201 1.00 40.62 93 GLY A CA 1
ATOM 758 C C . GLY A 1 93 ? 24.667 15.150 -59.258 1.00 40.62 93 GLY A C 1
ATOM 759 O O . GLY A 1 93 ? 23.601 15.777 -59.070 1.00 40.62 93 GLY A O 1
#